Protein AF-A0A6G4WN03-F1 (afdb_monomer_lite)

Structure (mmCIF, N/CA/C/O backbone):
data_AF-A0A6G4WN03-F1
#
_entry.id   AF-A0A6G4WN03-F1
#
loop_
_atom_site.group_PDB
_atom_site.id
_atom_site.type_symbol
_atom_site.label_atom_id
_atom_site.label_alt_id
_atom_site.label_comp_id
_atom_site.label_asym_id
_atom_site.label_entity_id
_atom_site.label_seq_id
_atom_site.pdbx_PDB_ins_code
_atom_site.Cartn_x
_atom_site.Cartn_y
_atom_site.Cartn_z
_atom_site.occupancy
_atom_site.B_iso_or_equiv
_atom_site.auth_seq_id
_atom_site.auth_comp_id
_atom_site.auth_asym_id
_atom_site.auth_atom_id
_atom_site.pdbx_PDB_model_num
ATOM 1 N N . GLY A 1 1 ? -2.479 8.408 -9.244 1.00 61.78 1 GLY A N 1
ATOM 2 C CA . GLY A 1 1 ? -3.230 7.539 -8.314 1.00 61.78 1 GLY A CA 1
ATOM 3 C C . GLY A 1 1 ? -2.486 6.231 -8.161 1.00 61.78 1 GLY A C 1
ATOM 4 O O . GLY A 1 1 ? -1.812 5.848 -9.107 1.00 61.78 1 GLY A O 1
ATOM 5 N N . LEU A 1 2 ? -2.570 5.576 -7.000 1.00 74.19 2 LEU A N 1
ATOM 6 C CA . LEU A 1 2 ? -1.905 4.287 -6.766 1.00 74.19 2 LEU A CA 1
ATOM 7 C C . LEU A 1 2 ? -2.461 3.198 -7.716 1.00 74.19 2 LEU A C 1
ATOM 9 O O . LEU A 1 2 ? -3.691 3.163 -7.886 1.00 74.19 2 LEU A O 1
ATOM 13 N N . PRO A 1 3 ? -1.620 2.316 -8.297 1.00 83.19 3 PRO A N 1
ATOM 14 C CA . PRO A 1 3 ? -2.078 1.159 -9.066 1.00 83.19 3 PRO A CA 1
ATOM 15 C C . PRO A 1 3 ? -3.075 0.295 -8.286 1.00 83.19 3 PRO A C 1
ATOM 17 O O . PRO A 1 3 ? -3.025 0.229 -7.058 1.00 83.19 3 PRO A O 1
ATOM 20 N N . ARG A 1 4 ? -4.003 -0.351 -9.002 1.00 84.06 4 ARG A N 1
ATOM 21 C CA . ARG A 1 4 ? -5.094 -1.120 -8.384 1.00 84.06 4 ARG A CA 1
ATOM 22 C C . ARG A 1 4 ? -4.580 -2.299 -7.555 1.00 84.06 4 ARG A C 1
ATOM 24 O O . ARG A 1 4 ? -4.994 -2.423 -6.416 1.00 84.06 4 ARG A O 1
ATOM 31 N N . PHE A 1 5 ? -3.638 -3.075 -8.091 1.00 82.88 5 PHE A N 1
ATOM 32 C CA . PHE A 1 5 ? -3.083 -4.244 -7.401 1.00 82.88 5 PHE A CA 1
ATOM 33 C C . PHE A 1 5 ? -2.438 -3.877 -6.055 1.00 82.88 5 PHE A C 1
ATOM 35 O O . PHE A 1 5 ? -2.782 -4.463 -5.041 1.00 82.88 5 PHE A O 1
ATOM 42 N N . ILE A 1 6 ? -1.631 -2.807 -6.015 1.00 86.62 6 ILE A N 1
ATOM 43 C CA . ILE A 1 6 ? -1.025 -2.316 -4.765 1.00 86.62 6 ILE A CA 1
ATOM 44 C C . ILE A 1 6 ? -2.099 -1.932 -3.746 1.00 86.62 6 ILE A C 1
ATOM 46 O O . ILE A 1 6 ? -1.966 -2.167 -2.549 1.00 86.62 6 ILE A O 1
ATOM 50 N N . ARG A 1 7 ? -3.173 -1.292 -4.214 1.00 87.69 7 ARG A N 1
ATOM 51 C CA . ARG A 1 7 ? -4.259 -0.855 -3.339 1.00 87.69 7 ARG A CA 1
ATOM 52 C C . ARG A 1 7 ? -5.010 -2.044 -2.750 1.00 87.69 7 ARG A C 1
ATOM 54 O O . ARG A 1 7 ? -5.313 -2.010 -1.564 1.00 87.69 7 ARG A O 1
ATOM 61 N N . ASP A 1 8 ? -5.289 -3.049 -3.571 1.00 90.00 8 ASP A N 1
ATOM 62 C CA . ASP A 1 8 ? -5.987 -4.266 -3.161 1.00 90.00 8 ASP A CA 1
ATOM 63 C C . ASP A 1 8 ? -5.143 -5.039 -2.126 1.00 90.00 8 ASP A C 1
ATOM 65 O O . ASP A 1 8 ? -5.667 -5.412 -1.076 1.00 90.00 8 ASP A O 1
ATOM 69 N N . ASP A 1 9 ? -3.827 -5.153 -2.339 1.00 88.56 9 ASP A N 1
ATOM 70 C CA . ASP A 1 9 ? -2.900 -5.793 -1.394 1.00 88.56 9 ASP A CA 1
ATOM 71 C C . ASP A 1 9 ? -2.828 -5.047 -0.053 1.00 88.56 9 ASP A C 1
ATOM 73 O O . ASP A 1 9 ? -2.984 -5.641 1.013 1.00 88.56 9 ASP A O 1
ATOM 77 N N . VAL A 1 10 ? -2.646 -3.721 -0.086 1.00 90.25 10 VAL A N 1
ATOM 78 C CA . VAL A 1 10 ? -2.568 -2.895 1.132 1.00 90.25 10 VAL A CA 1
ATOM 79 C C . VAL A 1 10 ? -3.876 -2.944 1.923 1.00 90.25 10 VAL A C 1
ATOM 81 O O . VAL A 1 10 ? -3.842 -3.011 3.152 1.00 90.25 10 VAL A O 1
ATOM 84 N N . VAL A 1 11 ? -5.028 -2.918 1.243 1.00 90.62 11 VAL A N 1
ATOM 85 C CA . VAL A 1 11 ? -6.344 -3.030 1.892 1.00 90.62 11 VAL A CA 1
ATOM 86 C C . VAL A 1 11 ? -6.528 -4.412 2.510 1.00 90.62 11 VAL A C 1
ATOM 88 O O . VAL A 1 11 ? -6.987 -4.490 3.646 1.00 90.62 11 VAL A O 1
ATOM 91 N N . SER A 1 12 ? -6.129 -5.480 1.817 1.00 92.00 12 SER A N 1
ATOM 92 C CA . SER A 1 12 ? -6.182 -6.846 2.348 1.00 92.00 12 SER A CA 1
ATOM 93 C C . SER A 1 12 ? -5.386 -6.975 3.650 1.00 92.00 12 SER A C 1
ATOM 95 O O . SER A 1 12 ? -5.920 -7.437 4.660 1.00 92.00 12 SER A O 1
ATOM 97 N N . SER A 1 13 ? -4.149 -6.468 3.672 1.00 90.94 13 SER A N 1
ATOM 98 C CA . SER A 1 13 ? -3.305 -6.481 4.874 1.00 90.94 13 SER A CA 1
ATOM 99 C C . SER A 1 13 ? -3.894 -5.660 6.023 1.00 90.94 13 SER A C 1
ATOM 101 O O . SER A 1 13 ? -3.807 -6.066 7.179 1.00 90.94 13 SER A O 1
ATOM 103 N N . LEU A 1 14 ? -4.538 -4.528 5.725 1.00 92.31 14 LEU A N 1
ATOM 104 C CA . LEU A 1 14 ? -5.239 -3.741 6.742 1.00 92.31 14 LEU A CA 1
ATOM 105 C C . LEU A 1 14 ? -6.466 -4.459 7.302 1.00 92.31 14 LEU A C 1
ATOM 107 O O . LEU A 1 14 ? -6.700 -4.415 8.507 1.00 92.31 14 LEU A O 1
ATOM 111 N N . CYS A 1 15 ? -7.249 -5.118 6.448 1.00 92.00 15 CYS A N 1
ATOM 112 C CA . CYS A 1 15 ? -8.402 -5.899 6.881 1.00 92.00 15 CYS A CA 1
ATOM 113 C C . CYS A 1 15 ? -7.984 -7.063 7.785 1.00 92.00 15 CYS A C 1
ATOM 115 O O . CYS A 1 15 ? -8.643 -7.295 8.795 1.00 92.00 15 CYS A O 1
ATOM 117 N N . LEU A 1 16 ? -6.888 -7.754 7.460 1.00 94.25 16 LEU A N 1
ATOM 118 C CA . LEU A 1 16 ? -6.337 -8.825 8.295 1.00 94.25 16 LEU A CA 1
ATOM 119 C C . LEU A 1 16 ? -5.959 -8.319 9.687 1.00 94.25 16 LEU A C 1
ATOM 121 O O . LEU A 1 16 ? -6.452 -8.843 10.679 1.00 94.25 16 LEU A O 1
ATOM 125 N N . ALA A 1 17 ? -5.199 -7.232 9.762 1.00 91.81 17 ALA A N 1
ATOM 126 C CA . ALA A 1 17 ? -4.766 -6.679 11.039 1.00 91.81 17 ALA A CA 1
AT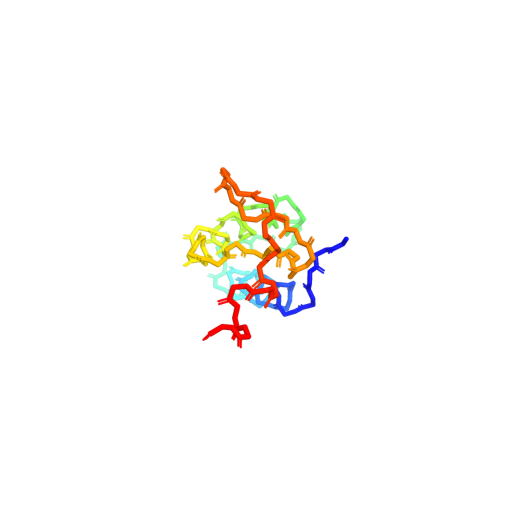OM 127 C C . ALA A 1 17 ? -5.934 -6.134 11.894 1.00 91.81 17 ALA A C 1
ATOM 129 O O . ALA A 1 17 ? -5.875 -6.147 13.123 1.00 91.81 17 ALA A O 1
ATOM 130 N N . ILE A 1 18 ? -7.039 -5.695 11.273 1.00 92.69 18 ILE A N 1
ATOM 131 C CA . ILE A 1 18 ? -8.283 -5.376 11.998 1.00 92.69 18 ILE A CA 1
ATOM 132 C C . ILE A 1 18 ? -8.929 -6.647 12.565 1.00 92.69 18 ILE A C 1
ATOM 134 O O . ILE A 1 18 ? -9.368 -6.650 13.715 1.00 92.69 18 ILE A O 1
ATOM 138 N N . LEU A 1 19 ? -8.999 -7.723 11.776 1.00 93.88 19 LEU A N 1
ATOM 139 C CA . LEU A 1 19 ? -9.572 -9.004 12.208 1.0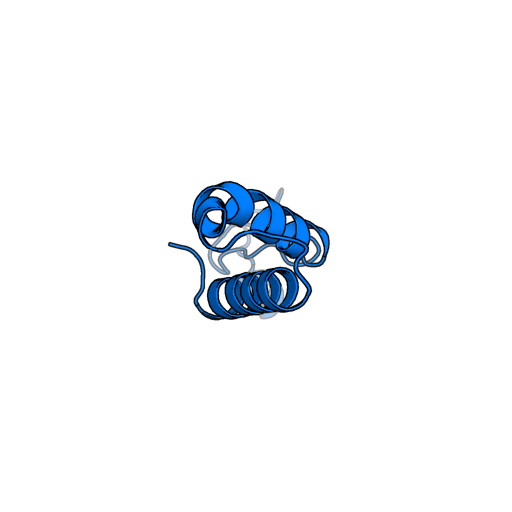0 93.88 19 LEU A CA 1
ATOM 140 C C . LEU A 1 19 ? -8.758 -9.654 13.334 1.00 93.88 19 LEU A C 1
ATOM 142 O O . LEU A 1 19 ? -9.335 -10.288 14.215 1.00 93.88 19 LEU A O 1
ATOM 146 N N . GLU A 1 20 ? -7.443 -9.461 13.332 1.00 94.88 20 GLU A N 1
ATOM 147 C CA . GLU A 1 20 ? -6.523 -9.920 14.379 1.00 94.88 20 GLU A CA 1
ATOM 148 C C . GLU A 1 20 ? -6.562 -9.033 15.637 1.00 94.88 20 GLU A C 1
ATOM 150 O O . GLU A 1 20 ? -6.019 -9.399 16.678 1.00 94.88 20 GLU A O 1
ATOM 155 N N . GLY A 1 21 ? -7.254 -7.889 15.576 1.00 91.75 21 GLY A N 1
ATOM 156 C CA . GLY A 1 21 ? -7.382 -6.945 16.686 1.00 91.75 21 GLY A CA 1
ATOM 157 C C . GLY A 1 21 ? -6.159 -6.047 16.889 1.00 91.75 21 GLY A C 1
ATOM 158 O O . GLY A 1 21 ? -6.085 -5.343 17.895 1.00 91.75 21 GLY A O 1
ATOM 159 N N . GLU A 1 22 ? -5.218 -6.040 15.944 1.00 91.12 22 GLU A N 1
ATOM 160 C CA . GLU A 1 22 ? -4.027 -5.184 15.971 1.00 91.12 22 GLU A CA 1
ATOM 161 C C . GLU A 1 22 ? -4.359 -3.724 15.643 1.00 91.12 22 GLU A C 1
ATOM 163 O O . GLU A 1 22 ? -3.690 -2.801 16.115 1.00 91.12 22 GLU A O 1
ATOM 168 N N . ILE A 1 23 ? -5.413 -3.502 14.850 1.00 92.06 23 ILE A N 1
ATOM 169 C CA . ILE A 1 23 ? -5.896 -2.169 14.491 1.00 92.06 23 ILE A CA 1
ATOM 170 C C . ILE A 1 23 ? -7.385 -2.032 14.783 1.00 92.06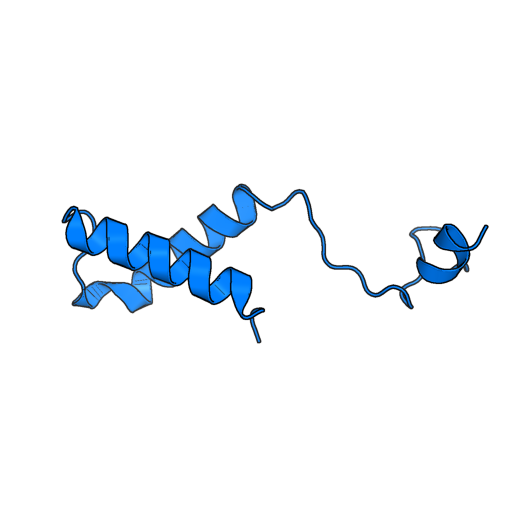 23 ILE A C 1
ATOM 172 O O . ILE A 1 23 ? -8.196 -2.889 14.438 1.00 92.06 23 ILE A O 1
ATOM 176 N N . ASN A 1 24 ? -7.776 -0.884 15.330 1.00 89.88 24 ASN A N 1
ATOM 177 C CA . ASN A 1 24 ? -9.175 -0.492 15.355 1.00 89.88 24 ASN A CA 1
ATOM 178 C C . ASN A 1 24 ? -9.622 -0.029 13.958 1.00 89.88 24 ASN A C 1
ATOM 180 O O . ASN A 1 24 ? -8.940 0.766 13.309 1.00 89.88 24 ASN A O 1
ATOM 184 N N . VAL A 1 25 ? -10.807 -0.456 13.515 1.00 88.19 25 VAL A N 1
ATOM 185 C CA . VAL A 1 25 ? -11.393 -0.033 12.230 1.00 88.19 25 VAL A CA 1
ATOM 186 C C . VAL A 1 25 ? -11.515 1.492 12.104 1.00 88.19 25 VAL A C 1
ATOM 188 O O . VAL A 1 25 ? -11.371 2.038 11.011 1.00 88.19 25 VAL A O 1
ATOM 191 N N . ASN A 1 26 ? -11.708 2.201 13.218 1.00 90.25 26 ASN A N 1
ATOM 192 C CA . ASN A 1 26 ? -11.799 3.661 13.231 1.00 90.25 26 ASN A CA 1
ATOM 193 C C . ASN A 1 26 ? -10.458 4.340 12.900 1.00 90.25 26 ASN A C 1
ATOM 195 O O . ASN A 1 26 ? -10.448 5.454 12.378 1.00 90.25 26 ASN A O 1
ATOM 199 N N . ASP A 1 27 ? -9.337 3.652 13.129 1.00 88.12 27 ASP A N 1
ATOM 200 C CA . ASP A 1 27 ? -7.982 4.159 12.887 1.00 88.12 27 ASP A CA 1
ATOM 201 C C . ASP A 1 27 ? -7.415 3.725 11.525 1.00 88.12 27 ASP A C 1
ATOM 203 O O . ASP A 1 27 ? -6.287 4.074 11.162 1.00 88.12 27 ASP A O 1
ATOM 207 N N . MET A 1 28 ? -8.208 3.006 10.724 1.00 82.69 28 MET A N 1
ATOM 208 C CA . MET A 1 28 ? -7.812 2.437 9.432 1.00 82.69 28 MET A CA 1
ATOM 209 C C . MET A 1 28 ? -7.183 3.481 8.495 1.00 82.69 28 MET A C 1
ATOM 211 O O . MET A 1 28 ? -6.132 3.250 7.897 1.00 82.69 28 MET A O 1
ATOM 215 N N . ALA A 1 29 ? -7.790 4.667 8.390 1.00 84.44 29 ALA A N 1
ATOM 216 C CA . ALA A 1 29 ? -7.302 5.733 7.513 1.00 84.44 29 ALA A CA 1
ATOM 217 C C . ALA A 1 29 ? -5.949 6.308 7.967 1.00 84.44 29 ALA A C 1
ATOM 219 O O . ALA A 1 29 ? -5.109 6.656 7.132 1.00 84.44 29 ALA A O 1
ATOM 220 N N . ALA A 1 30 ? -5.721 6.391 9.281 1.00 86.31 30 ALA A N 1
ATOM 221 C CA . ALA A 1 30 ? -4.452 6.847 9.839 1.00 86.31 30 ALA A CA 1
ATOM 222 C C . ALA A 1 30 ? -3.343 5.807 9.610 1.00 86.31 30 ALA A C 1
ATOM 224 O O . ALA A 1 30 ? -2.211 6.170 9.276 1.00 86.31 30 ALA A O 1
ATOM 225 N N . GLN A 1 31 ? -3.689 4.521 9.704 1.00 86.25 31 GLN A N 1
ATOM 226 C CA . GLN A 1 31 ? -2.756 3.401 9.572 1.00 86.25 31 GLN A CA 1
ATOM 227 C C . GLN A 1 31 ? -2.467 3.000 8.120 1.00 86.25 31 GLN A C 1
ATOM 229 O O . GLN A 1 31 ? -1.406 2.445 7.843 1.00 86.25 31 GLN A O 1
ATOM 234 N N . ALA A 1 32 ? -3.316 3.373 7.158 1.00 85.75 32 ALA A N 1
ATOM 235 C CA . ALA A 1 32 ? -3.111 3.114 5.727 1.00 85.75 32 ALA A CA 1
ATOM 236 C C . ALA A 1 32 ? -1.709 3.494 5.217 1.00 85.75 32 ALA A C 1
ATOM 238 O O . ALA A 1 32 ? -1.117 2.784 4.403 1.00 85.75 32 ALA A O 1
ATOM 239 N N . LYS A 1 33 ? -1.132 4.590 5.727 1.00 86.81 33 LYS A N 1
ATOM 240 C CA . LYS A 1 33 ? 0.226 5.026 5.360 1.00 86.81 33 LYS A CA 1
ATOM 241 C C . LYS A 1 33 ? 1.319 4.076 5.850 1.00 86.81 33 LYS A C 1
ATOM 243 O O . LYS A 1 33 ? 2.355 3.980 5.197 1.00 86.81 33 LYS A O 1
ATOM 248 N N . VAL A 1 34 ? 1.120 3.412 6.986 1.00 88.88 34 VAL A N 1
ATOM 249 C CA . VAL A 1 34 ? 2.081 2.458 7.558 1.00 88.88 34 VAL A CA 1
ATOM 250 C C . VAL A 1 34 ? 2.114 1.193 6.712 1.00 88.88 34 VAL A C 1
ATOM 252 O O . VAL A 1 34 ? 3.188 0.787 6.280 1.00 88.88 34 VAL A O 1
ATOM 255 N N . TYR A 1 35 ? 0.947 0.648 6.371 1.00 88.06 35 TYR A N 1
ATOM 256 C CA . TYR A 1 35 ? 0.837 -0.538 5.519 1.00 88.06 35 TYR A CA 1
ATOM 257 C C . TYR A 1 35 ? 1.310 -0.270 4.091 1.00 88.06 35 TYR A C 1
ATOM 259 O O . TYR A 1 35 ? 2.014 -1.091 3.515 1.00 88.06 35 TYR A O 1
ATOM 267 N N . LEU A 1 36 ? 1.029 0.917 3.544 1.00 86.56 36 LEU A N 1
ATOM 268 C CA . LEU A 1 36 ? 1.576 1.317 2.247 1.00 86.56 36 LEU A CA 1
ATOM 269 C C . LEU A 1 36 ? 3.112 1.412 2.269 1.00 86.56 36 LEU A C 1
ATOM 271 O O . LEU A 1 36 ? 3.770 1.038 1.303 1.00 86.56 36 LEU A O 1
ATOM 275 N N . ARG A 1 37 ? 3.700 1.904 3.367 1.00 85.19 37 ARG A N 1
ATOM 276 C CA . ARG A 1 37 ? 5.162 1.928 3.543 1.00 85.19 37 ARG A CA 1
ATOM 277 C C . ARG A 1 37 ? 5.742 0.527 3.708 1.00 85.19 37 ARG A C 1
ATOM 279 O O . ARG A 1 37 ? 6.810 0.273 3.166 1.00 85.19 37 ARG A O 1
ATOM 286 N N . ALA A 1 38 ? 5.061 -0.353 4.439 1.00 85.31 38 ALA A N 1
ATOM 287 C CA . ALA A 1 38 ? 5.465 -1.746 4.599 1.00 85.31 38 ALA A CA 1
ATOM 288 C C . ALA A 1 38 ? 5.458 -2.475 3.249 1.00 85.31 38 ALA A C 1
ATOM 290 O O . ALA A 1 38 ? 6.479 -3.044 2.877 1.00 85.31 38 ALA A O 1
ATOM 291 N N . TYR A 1 39 ? 4.378 -2.329 2.474 1.00 84.31 39 TYR A N 1
ATOM 292 C CA . TYR A 1 39 ? 4.285 -2.845 1.110 1.00 84.31 39 TYR A CA 1
ATOM 293 C C . TYR A 1 39 ? 5.424 -2.316 0.237 1.00 84.31 39 TYR A C 1
ATOM 295 O O . TYR A 1 39 ? 6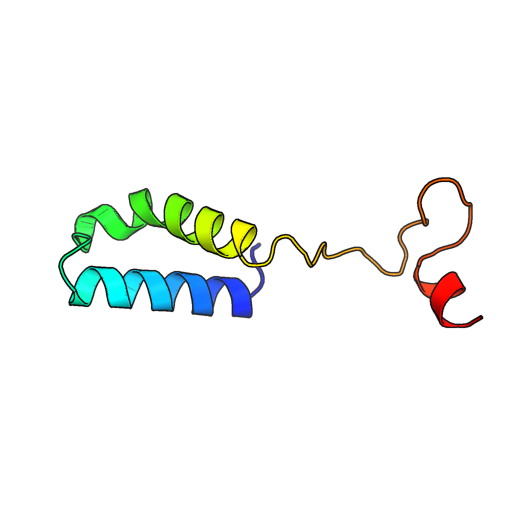.178 -3.084 -0.346 1.00 84.31 39 TYR A O 1
ATOM 303 N N . ASN A 1 40 ? 5.626 -0.996 0.201 1.00 80.94 40 ASN A N 1
ATOM 304 C CA . ASN A 1 40 ? 6.712 -0.425 -0.592 1.00 80.94 40 ASN A CA 1
ATOM 305 C C . ASN A 1 40 ? 8.088 -0.929 -0.156 1.00 80.94 40 ASN A C 1
ATOM 307 O O . ASN A 1 40 ? 8.941 -1.068 -1.011 1.00 80.94 40 ASN A O 1
ATOM 311 N N . ARG A 1 41 ? 8.323 -1.211 1.130 1.00 80.12 41 ARG A N 1
ATOM 312 C CA . ARG A 1 41 ? 9.603 -1.758 1.608 1.00 80.12 41 ARG A CA 1
ATOM 313 C C . ARG A 1 41 ? 9.822 -3.202 1.157 1.00 80.12 41 ARG A C 1
ATOM 315 O O . ARG A 1 41 ? 10.953 -3.582 0.880 1.00 80.12 41 ARG A O 1
ATOM 322 N N . GLU A 1 42 ? 8.759 -3.995 1.119 1.00 78.69 42 GLU A N 1
ATOM 323 C CA . GLU A 1 42 ? 8.795 -5.390 0.675 1.00 78.69 42 GLU A CA 1
ATOM 324 C C . GLU A 1 42 ? 8.984 -5.497 -0.846 1.00 78.69 42 GLU A C 1
ATOM 326 O O . GLU A 1 42 ? 9.708 -6.368 -1.325 1.00 78.69 42 GLU A O 1
ATOM 331 N N . TYR A 1 43 ? 8.416 -4.549 -1.595 1.00 71.06 43 TYR A N 1
ATOM 332 C CA . TYR A 1 43 ? 8.441 -4.511 -3.059 1.00 71.06 43 TYR A CA 1
ATOM 333 C C . TYR A 1 43 ? 9.333 -3.396 -3.647 1.00 71.06 43 TYR A C 1
ATOM 335 O O . TYR A 1 43 ? 9.267 -3.134 -4.849 1.00 71.06 43 TYR A O 1
ATOM 343 N N . ASP A 1 44 ? 10.210 -2.771 -2.843 1.00 60.91 44 ASP A N 1
ATOM 344 C CA . ASP A 1 44 ? 11.102 -1.650 -3.238 1.00 60.91 44 ASP A CA 1
ATOM 345 C C . ASP A 1 44 ? 12.134 -2.046 -4.312 1.00 60.91 44 ASP A C 1
ATOM 347 O O . ASP A 1 44 ? 12.889 -1.226 -4.830 1.00 60.91 44 ASP A O 1
ATOM 351 N N . THR A 1 45 ? 12.178 -3.329 -4.667 1.00 55.84 45 THR A N 1
ATOM 352 C CA . THR A 1 45 ? 12.955 -3.867 -5.784 1.00 55.84 45 THR A CA 1
ATOM 353 C C . THR A 1 45 ? 12.391 -3.473 -7.150 1.00 55.84 45 THR A C 1
ATOM 355 O O . THR A 1 45 ? 13.133 -3.488 -8.132 1.00 55.84 45 THR A O 1
ATOM 358 N N . PHE A 1 46 ? 11.117 -3.076 -7.243 1.00 58.47 46 PHE A N 1
ATOM 359 C CA . PHE A 1 46 ? 10.460 -2.773 -8.515 1.00 58.47 46 PHE A CA 1
ATOM 360 C C . PHE A 1 46 ? 10.150 -1.281 -8.652 1.00 58.47 46 PHE A C 1
ATOM 362 O O . PHE A 1 46 ? 9.036 -0.816 -8.407 1.00 58.47 46 PHE A O 1
ATOM 369 N N . GLN A 1 47 ? 11.127 -0.505 -9.126 1.00 61.12 47 GLN A N 1
ATOM 370 C CA . GLN A 1 47 ? 10.836 0.840 -9.618 1.00 61.12 47 GLN A CA 1
ATOM 371 C C . GLN A 1 47 ? 10.055 0.760 -10.930 1.00 61.12 47 GLN A C 1
ATOM 373 O O . GLN A 1 47 ? 10.560 0.301 -11.952 1.00 61.12 47 GLN A O 1
ATOM 378 N N . THR A 1 48 ? 8.823 1.270 -10.923 1.00 65.81 48 THR A N 1
ATOM 379 C CA . THR A 1 48 ? 8.074 1.489 -12.162 1.00 65.81 48 THR A CA 1
ATOM 380 C C . THR A 1 48 ? 8.715 2.647 -12.931 1.00 65.81 48 THR A C 1
ATOM 382 O O . THR A 1 48 ? 8.560 3.815 -12.569 1.00 65.81 48 THR A O 1
ATOM 385 N N . VAL A 1 49 ? 9.456 2.332 -13.990 1.00 73.06 49 VAL A N 1
ATOM 386 C CA . VAL A 1 49 ? 10.018 3.304 -14.937 1.00 73.06 49 VAL A CA 1
ATOM 387 C C . VAL A 1 49 ? 9.246 3.253 -16.251 1.00 73.06 49 VAL A C 1
ATOM 389 O O . VAL A 1 49 ? 8.868 2.182 -16.714 1.00 73.06 49 VAL A O 1
ATOM 392 N N . SER A 1 50 ? 8.989 4.422 -16.848 1.00 75.56 50 SER A N 1
ATOM 393 C CA . SER A 1 50 ? 8.449 4.476 -18.211 1.00 75.56 50 SER A CA 1
ATOM 394 C C . SER A 1 50 ? 9.476 3.913 -19.191 1.00 75.56 50 SER A C 1
ATOM 396 O O . SER A 1 50 ? 10.657 4.252 -19.088 1.00 75.56 50 SER A O 1
ATOM 398 N N . LEU A 1 51 ? 9.023 3.111 -20.157 1.00 82.38 51 LEU A N 1
ATOM 399 C CA . LEU A 1 51 ? 9.875 2.591 -21.229 1.00 82.38 51 LEU A CA 1
ATOM 400 C C . LEU A 1 51 ? 10.426 3.715 -22.117 1.00 82.38 51 LEU A C 1
ATOM 402 O O . LEU A 1 51 ? 11.551 3.620 -22.594 1.00 82.38 51 LEU A O 1
ATOM 406 N N . ASP A 1 52 ? 9.683 4.818 -22.238 1.00 84.56 52 ASP A N 1
ATOM 407 C CA . ASP A 1 52 ? 10.100 6.015 -22.977 1.00 84.56 52 ASP A CA 1
ATOM 408 C C . ASP A 1 52 ? 11.100 6.885 -22.195 1.00 84.56 52 ASP A C 1
ATOM 410 O O . ASP A 1 52 ? 11.603 7.889 -22.702 1.00 84.56 52 ASP A O 1
ATOM 414 N N . LYS A 1 53 ? 11.381 6.556 -20.927 1.00 86.38 53 LYS A N 1
ATOM 415 C CA . LYS A 1 53 ? 12.351 7.303 -20.122 1.00 86.38 53 LYS A CA 1
ATOM 416 C C . LYS A 1 53 ? 13.766 6.979 -20.604 1.00 86.38 53 LYS A C 1
ATOM 418 O O . LYS A 1 53 ? 14.083 5.829 -20.893 1.00 86.38 53 LYS A O 1
ATOM 423 N N . PHE A 1 54 ? 14.636 7.987 -20.620 1.00 85.69 54 PHE A N 1
ATOM 424 C CA . PHE A 1 54 ? 16.057 7.769 -20.877 1.00 85.69 54 PHE A CA 1
ATOM 425 C C . PHE A 1 54 ? 16.709 6.947 -19.760 1.00 85.69 54 PHE A C 1
ATOM 427 O O . PHE A 1 54 ? 16.476 7.196 -18.567 1.00 85.69 54 PHE A O 1
ATOM 434 N N . THR A 1 55 ? 17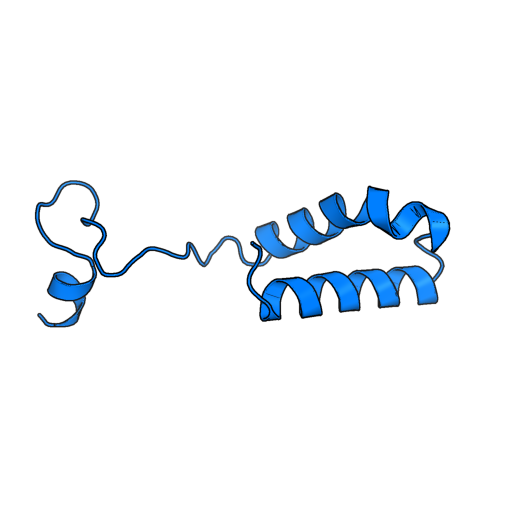.553 5.993 -20.146 1.00 83.81 55 THR A N 1
ATOM 435 C CA . THR A 1 55 ? 18.420 5.267 -19.219 1.00 83.81 55 THR A CA 1
ATOM 436 C C . THR A 1 55 ? 19.450 6.221 -18.592 1.00 83.81 55 THR A C 1
ATOM 438 O O . THR A 1 55 ? 19.927 7.148 -19.256 1.00 83.81 55 THR A O 1
ATOM 441 N N . PRO A 1 56 ? 19.818 6.048 -17.308 1.00 83.88 56 PRO A N 1
ATOM 442 C CA . PRO A 1 56 ? 20.766 6.939 -16.643 1.00 83.88 56 PRO A CA 1
ATOM 443 C C . PRO A 1 56 ? 22.088 7.048 -17.417 1.00 83.88 56 PRO A C 1
ATOM 445 O O . PRO A 1 56 ? 22.688 6.040 -17.776 1.00 83.88 56 PRO A O 1
ATOM 448 N N . GLY A 1 57 ? 22.540 8.276 -17.690 1.00 82.12 57 GLY A N 1
ATOM 449 C CA . GLY A 1 57 ? 23.832 8.531 -18.342 1.00 82.12 57 GLY A CA 1
ATOM 450 C C . GLY A 1 57 ? 23.887 8.258 -19.850 1.00 82.12 57 GLY A C 1
ATOM 451 O O . GLY A 1 57 ? 24.967 8.315 -20.432 1.00 82.12 57 GLY A O 1
ATOM 452 N N . THR A 1 58 ? 22.756 7.987 -20.502 1.00 83.06 58 THR A N 1
ATOM 453 C CA . THR A 1 58 ? 22.690 7.674 -21.940 1.00 83.06 58 THR A CA 1
ATOM 454 C C . THR A 1 58 ? 21.553 8.441 -22.624 1.00 83.06 58 THR A C 1
ATOM 456 O O . THR A 1 58 ? 20.687 9.016 -21.968 1.00 83.06 58 THR A O 1
ATOM 459 N N . LYS A 1 59 ? 21.580 8.502 -23.964 1.00 84.75 59 LYS A N 1
ATOM 460 C CA . LYS A 1 59 ? 20.506 9.087 -24.796 1.00 84.75 59 LYS A CA 1
ATOM 461 C C . LYS A 1 59 ? 19.521 8.036 -25.329 1.00 84.75 59 LYS A C 1
ATOM 463 O O . LYS A 1 59 ? 18.708 8.353 -26.188 1.00 84.75 59 LYS A O 1
ATOM 468 N N . THR A 1 60 ? 19.623 6.800 -24.857 1.00 85.69 60 THR A N 1
ATOM 469 C CA . THR A 1 60 ? 18.755 5.680 -25.234 1.00 85.69 60 THR A CA 1
ATOM 470 C C . THR A 1 60 ? 17.582 5.586 -24.273 1.00 85.69 60 THR A C 1
ATOM 472 O O . THR A 1 60 ? 17.720 5.890 -23.085 1.00 85.69 60 THR A O 1
ATOM 475 N N . THR A 1 61 ? 16.419 5.192 -24.775 1.00 88.88 61 THR A N 1
ATOM 476 C CA . THR A 1 61 ? 15.266 4.878 -23.927 1.00 88.88 61 THR A CA 1
ATOM 477 C C . THR A 1 61 ? 15.404 3.473 -23.334 1.00 88.88 61 THR A C 1
ATOM 479 O O . THR A 1 61 ? 16.174 2.649 -23.832 1.00 88.88 61 THR A O 1
ATOM 482 N N . TYR A 1 62 ? 14.656 3.172 -22.268 1.00 84.56 62 TYR A N 1
ATOM 483 C CA . TYR A 1 62 ? 14.552 1.792 -21.773 1.00 84.56 62 TYR A CA 1
ATOM 484 C C . TYR A 1 62 ? 13.962 0.850 -22.833 1.00 84.56 62 TYR A C 1
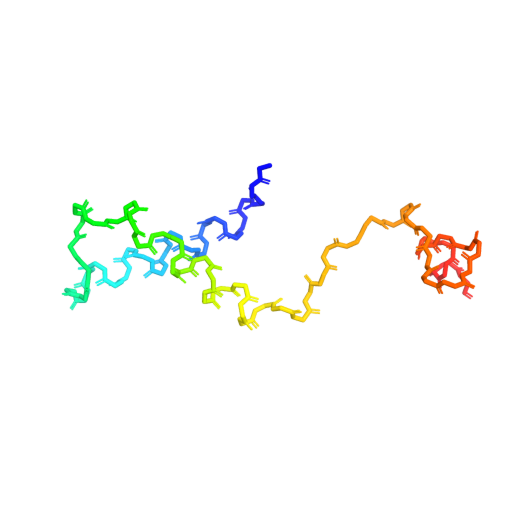ATOM 486 O O . TYR A 1 62 ? 14.295 -0.331 -22.835 1.00 84.56 62 TYR A O 1
ATOM 494 N N . LEU A 1 63 ? 13.127 1.360 -23.747 1.00 88.88 63 LEU A N 1
ATOM 495 C CA . LEU A 1 63 ? 12.616 0.599 -24.886 1.00 88.88 63 LEU A CA 1
ATOM 496 C C . LEU A 1 63 ? 13.740 0.212 -25.860 1.00 88.88 63 LEU A C 1
ATOM 498 O O . LEU A 1 63 ? 13.851 -0.957 -26.220 1.00 88.88 63 LEU A O 1
ATOM 502 N N . ASP A 1 64 ? 14.603 1.163 -26.229 1.00 87.00 64 ASP A N 1
ATOM 503 C CA . ASP A 1 64 ? 15.729 0.913 -27.145 1.00 87.00 64 ASP A CA 1
ATOM 504 C C . ASP A 1 64 ? 16.684 -0.154 -26.592 1.00 87.00 64 ASP A C 1
ATOM 506 O O . ASP A 1 64 ? 17.189 -0.989 -27.337 1.00 87.00 64 ASP A O 1
ATOM 510 N N . ALA A 1 65 ? 16.902 -0.155 -25.274 1.00 80.81 65 ALA A N 1
ATOM 511 C CA . ALA A 1 65 ? 17.771 -1.115 -24.598 1.00 80.81 65 ALA A CA 1
ATOM 512 C C . ALA A 1 65 ? 17.215 -2.553 -24.564 1.00 80.81 65 ALA A C 1
ATOM 514 O O . ALA A 1 65 ? 17.986 -3.485 -24.363 1.00 80.81 65 ALA A O 1
ATOM 515 N N . LEU A 1 66 ? 15.901 -2.739 -24.725 1.00 78.69 66 LEU A N 1
ATOM 516 C CA . LEU A 1 66 ? 15.241 -4.054 -24.699 1.00 78.69 66 LEU A CA 1
ATOM 517 C C . LEU A 1 66 ? 15.080 -4.682 -26.087 1.00 78.69 66 LEU A C 1
ATOM 519 O O . LEU A 1 66 ? 14.823 -5.879 -26.191 1.00 78.69 66 LEU A O 1
ATOM 523 N N . VAL A 1 67 ? 15.160 -3.867 -27.139 1.00 80.19 67 VAL A N 1
ATOM 524 C CA . VAL A 1 67 ? 15.024 -4.303 -28.538 1.00 80.19 67 VAL A CA 1
ATOM 525 C C . VAL A 1 67 ? 16.384 -4.689 -29.148 1.00 80.19 67 VAL A C 1
ATOM 527 O O . VAL A 1 67 ? 16.412 -5.350 -30.186 1.00 80.19 67 VAL A O 1
ATOM 530 N N . ALA A 1 68 ? 17.490 -4.295 -28.509 1.00 60.66 68 ALA A N 1
ATOM 531 C CA . ALA A 1 68 ? 18.864 -4.643 -28.882 1.00 60.66 68 ALA A CA 1
ATOM 532 C C . ALA A 1 68 ? 19.264 -6.054 -28.419 1.00 60.66 68 ALA A C 1
ATOM 534 O O . ALA A 1 68 ? 20.001 -6.717 -29.185 1.00 60.66 68 ALA A O 1
#

pLDDT: mean 83.38, std 9.16, range [55.84, 94.88]

Secondary structure (DSSP, 8-state):
---HHHHHHHHHHHHHHHHTTSS-GGGHHHHHHHHHHHHHHHSTT-----TTSBPTTSS-BHHHHHH-

Sequence (68 aa):
GLPRFIRDDVVSSLCLAILEGEINVNDMAAQAKVYLRAYNREYDTFQTVSLDKFTPGTKTTYLDALVA

Foldseek 3Di:
DDDPVLVVVLVVVLVVCVVVVVDPPVCSVVCSVVSSVVSCVVVVVDDDDDQQDDDPPDPDGVVRVVVD

Radius of gyration: 17.57 Å; chains: 1; bounding box: 36×19×46 Å

Organism: NCBI:txid475069